Protein AF-A0A2G9TCZ9-F1 (afdb_monomer)

Sequence (114 aa):
PVVGLQIRRTDKVGTEAAFHSVDEYMLWTERWFKIQDRKQGRNVTRRVFVATDDPSVFPEIKRKFPSYEVYGDEKTAHTAQLESRYSDSSLYGVVRDIRLLSHCDYLVCTFSSQ

Mean predicted aligned error: 6.12 Å

InterPro domains:
  IPR027350 Glycosyltransferase family 23 (GT23) domain [PS51659] (1-114)
  IPR045573 Alpha-(1,6)-fucosyltransferase, N- and catalytic domain [PF19745] (1-114)

pLDDT: mean 85.06, std 14.88, range [50.62, 98.12]

Secondary structure (DSSP, 8-state):
--EEEEE--TTTBTTTB----HHHHHHHHHHHHHHHHHHHTSPPP-EEEEEES-TTHHHHHHHH-TTSEEE--HHHHHHTSTTTTTSHHHHHHHHHHHHHHHTSSEEE--TT--

Radius of gyration: 14.35 Å; Cα contacts (8 Å, |Δi|>4): 158; chains: 1; bounding box: 34×28×39 Å

Foldseek 3Di:
DEEEEEAEDAPDPPPQDPHDDPVNLVVVLVVVQVVVCVVVVHRDQAEYEYDYLALVSVVVCCVVPVSYHYHYDSVLSPCCHPPNCPDPSVVVRVVVSVVVNVVGPHYRYDPSPD

Organism: Teladorsagia circumcincta (NCBI:txid45464)

Solvent-accessible surface area (backbone atoms only — not comparable to full-atom values): 6573 Å² total; per-residue (Å²): 117,35,35,16,35,48,50,84,58,82,85,34,60,84,83,78,44,82,84,76,56,69,67,62,54,47,52,55,50,51,53,51,49,56,52,49,20,63,74,68,76,44,89,68,76,49,35,37,37,48,42,40,37,45,51,68,54,57,63,49,45,52,69,78,42,69,81,46,48,80,43,64,57,62,67,46,9,59,34,48,31,86,93,44,49,91,36,74,67,29,51,51,39,51,54,50,43,54,54,53,39,72,69,31,78,38,77,46,64,57,90,90,64,130

Nearest PDB structures (foldseek):
  6vlg-assembly2_B-3  TM=9.668E-01  e=6.917E-12  Mus musculus
  6x5t-assembly2_C  TM=9.649E-01  e=7.385E-12  Homo sapiens
  6tkv-assembly1_B  TM=9.555E-01  e=8.120E-09  Homo sapiens
  6vld-assembly2_G  TM=8.103E-01  e=9.764E-08  Homo sapiens
  6vle-assembly1_A  TM=8.390E-01  e=2.286E-07  Homo sapiens

Structure (mmCIF, N/CA/C/O backbone):
data_AF-A0A2G9TCZ9-F1
#
_entry.id   AF-A0A2G9TCZ9-F1
#
loop_
_atom_site.group_PDB
_atom_site.id
_atom_site.type_symbol
_atom_site.label_atom_id
_atom_site.label_alt_id
_atom_site.label_comp_id
_atom_site.label_asym_id
_atom_site.label_entity_id
_atom_site.label_seq_id
_atom_site.pdbx_PDB_ins_code
_atom_site.Cartn_x
_atom_site.Cartn_y
_atom_site.Cartn_z
_atom_site.occupancy
_atom_site.B_iso_or_equiv
_atom_site.auth_seq_id
_atom_site.auth_comp_id
_atom_site.auth_asym_id
_atom_site.auth_atom_id
_atom_site.pdbx_PDB_model_num
ATOM 1 N N . PRO A 1 1 ? -7.713 -7.181 9.178 1.00 93.06 1 PRO A N 1
ATOM 2 C CA . PRO A 1 1 ? -7.791 -6.218 8.068 1.00 93.06 1 PRO A CA 1
ATOM 3 C C . PRO A 1 1 ? -6.400 -5.782 7.605 1.00 93.06 1 PRO A C 1
ATOM 5 O O . PRO A 1 1 ? -5.552 -5.472 8.441 1.00 93.06 1 PRO A O 1
ATOM 8 N N . VAL A 1 2 ? -6.187 -5.803 6.295 1.00 97.00 2 VAL A N 1
ATOM 9 C CA . VAL A 1 2 ? -4.971 -5.395 5.590 1.00 97.00 2 VAL A CA 1
ATOM 10 C C . VAL A 1 2 ? -5.383 -4.521 4.410 1.00 97.00 2 VAL A C 1
ATOM 12 O O . VAL A 1 2 ? -6.312 -4.862 3.679 1.00 97.00 2 VAL A O 1
ATOM 15 N N . VAL A 1 3 ? -4.695 -3.397 4.226 1.00 98.12 3 VAL A N 1
ATOM 16 C CA . VAL A 1 3 ? -4.877 -2.536 3.052 1.00 98.12 3 VAL A CA 1
ATOM 17 C C . VAL A 1 3 ? -3.787 -2.851 2.031 1.00 98.12 3 VAL A C 1
ATOM 19 O O . VAL A 1 3 ? -2.603 -2.824 2.358 1.00 98.12 3 VAL A O 1
ATOM 22 N N . GLY A 1 4 ? -4.181 -3.156 0.800 1.00 97.69 4 GLY A N 1
ATOM 23 C CA . GLY A 1 4 ? -3.271 -3.350 -0.321 1.00 97.69 4 GLY A CA 1
ATOM 24 C C . GLY A 1 4 ? -2.872 -2.009 -0.927 1.00 97.69 4 GLY A C 1
ATOM 25 O O . GLY A 1 4 ? -3.739 -1.202 -1.259 1.00 97.69 4 GLY A O 1
ATOM 26 N N . LEU A 1 5 ? -1.572 -1.777 -1.077 1.00 96.94 5 LEU A N 1
ATOM 27 C CA . LEU A 1 5 ? -0.984 -0.616 -1.733 1.00 96.94 5 LEU A CA 1
ATOM 28 C C . LEU A 1 5 ? -0.294 -1.084 -3.005 1.00 96.94 5 LEU A C 1
ATOM 30 O O . LEU A 1 5 ? 0.642 -1.879 -2.938 1.00 96.94 5 LEU A O 1
ATOM 34 N N . GLN A 1 6 ? -0.735 -0.574 -4.149 1.00 94.69 6 GLN A N 1
ATOM 35 C CA . GLN A 1 6 ? -0.028 -0.772 -5.408 1.00 94.69 6 GLN A CA 1
ATOM 36 C C . GLN A 1 6 ? 0.594 0.554 -5.833 1.00 94.69 6 GLN A C 1
ATOM 38 O O . GLN A 1 6 ? -0.115 1.508 -6.152 1.00 94.69 6 GLN A O 1
ATOM 43 N N . ILE A 1 7 ? 1.925 0.617 -5.767 1.00 91.31 7 ILE A N 1
ATOM 44 C CA . ILE A 1 7 ? 2.718 1.826 -6.003 1.00 91.31 7 ILE A CA 1
ATOM 45 C C . ILE A 1 7 ? 3.665 1.537 -7.162 1.00 91.31 7 ILE A C 1
ATOM 47 O O . ILE A 1 7 ? 4.574 0.730 -7.026 1.00 91.31 7 ILE A O 1
ATOM 51 N N . ARG A 1 8 ? 3.457 2.193 -8.305 1.00 82.69 8 ARG A N 1
ATOM 52 C CA . ARG A 1 8 ? 4.297 2.027 -9.499 1.00 82.69 8 ARG A CA 1
ATOM 53 C C . ARG A 1 8 ? 5.089 3.304 -9.774 1.00 82.69 8 ARG A C 1
ATOM 55 O O . ARG A 1 8 ? 4.482 4.365 -9.909 1.00 82.69 8 ARG A O 1
ATOM 62 N N . ARG A 1 9 ? 6.421 3.218 -9.837 1.00 78.25 9 ARG A N 1
ATOM 63 C CA . ARG A 1 9 ? 7.338 4.370 -9.956 1.00 78.25 9 ARG A CA 1
ATOM 64 C C . ARG A 1 9 ? 8.310 4.300 -11.139 1.00 78.25 9 ARG A C 1
ATOM 66 O O . ARG A 1 9 ? 8.666 5.359 -11.647 1.00 78.25 9 ARG A O 1
ATOM 73 N N . THR A 1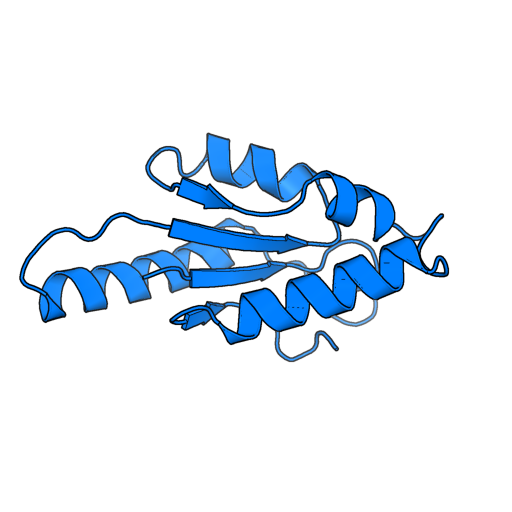 10 ? 8.762 3.123 -11.580 1.00 62.09 10 THR A N 1
ATOM 74 C CA . THR A 1 10 ? 10.006 3.012 -12.379 1.00 62.09 10 THR A CA 1
ATOM 75 C C . THR A 1 10 ? 9.861 3.185 -13.893 1.00 62.09 10 THR A C 1
ATOM 77 O O . THR A 1 10 ? 10.865 3.427 -14.555 1.00 62.09 10 THR A O 1
ATOM 80 N N . ASP A 1 11 ? 8.654 3.121 -14.464 1.00 50.62 11 ASP A N 1
ATOM 81 C CA . ASP A 1 11 ? 8.461 3.231 -15.923 1.00 50.62 11 ASP A CA 1
ATOM 82 C C . ASP A 1 11 ? 7.355 4.191 -16.385 1.00 50.62 11 ASP A C 1
ATOM 84 O O . ASP A 1 11 ? 7.220 4.423 -17.584 1.00 50.62 11 ASP A O 1
ATOM 88 N N . LYS A 1 12 ? 6.577 4.770 -15.461 1.00 54.69 12 LYS A N 1
ATOM 89 C CA . LYS A 1 12 ? 5.418 5.615 -15.809 1.00 54.69 12 LYS A CA 1
ATOM 90 C C . LYS A 1 12 ? 5.538 7.088 -15.437 1.00 54.69 12 LYS A C 1
ATOM 92 O O . LYS A 1 12 ? 4.741 7.889 -15.926 1.00 54.69 12 LYS A O 1
ATOM 97 N N . VAL A 1 13 ? 6.510 7.461 -14.607 1.00 54.41 13 VAL A N 1
ATOM 98 C CA . VAL A 1 13 ? 6.696 8.851 -14.172 1.00 54.41 13 VAL A CA 1
ATOM 99 C C . VAL A 1 13 ? 7.323 9.653 -15.315 1.00 54.41 13 VAL A C 1
ATOM 101 O O . VAL A 1 13 ? 8.518 9.547 -15.571 1.00 54.41 13 VAL A O 1
ATOM 104 N N . GLY A 1 14 ? 6.502 10.444 -16.013 1.00 50.66 14 GLY A N 1
ATOM 105 C CA . GLY A 1 14 ? 6.934 11.334 -17.102 1.00 50.66 14 GLY A CA 1
ATOM 106 C C . GLY A 1 14 ? 6.428 10.976 -18.506 1.00 50.66 14 GLY A C 1
ATOM 107 O O . GLY A 1 14 ? 6.575 11.792 -19.410 1.00 50.66 14 GLY A O 1
ATOM 108 N N . THR A 1 15 ? 5.793 9.814 -18.694 1.00 52.69 15 THR A N 1
ATOM 109 C CA . THR A 1 15 ? 5.213 9.386 -19.986 1.00 52.69 15 THR A CA 1
ATOM 110 C C . THR A 1 15 ? 3.732 8.998 -19.885 1.00 52.69 15 THR A C 1
ATOM 112 O O . THR A 1 15 ? 2.956 9.407 -20.742 1.00 52.69 15 THR A O 1
ATOM 115 N N . GLU A 1 16 ? 3.311 8.277 -18.833 1.00 50.62 16 GLU A N 1
ATOM 116 C CA . GLU A 1 16 ? 1.944 7.721 -18.712 1.00 50.62 16 GLU A CA 1
ATOM 117 C C . GLU A 1 16 ? 1.191 8.096 -17.418 1.00 50.62 16 GLU A C 1
ATOM 119 O O . GLU A 1 16 ? -0.040 8.054 -17.400 1.00 50.62 16 GLU A O 1
ATOM 124 N N . ALA A 1 17 ? 1.883 8.447 -16.326 1.00 58.75 17 ALA A N 1
ATOM 125 C CA . ALA A 1 17 ? 1.252 8.802 -15.052 1.00 58.75 17 ALA A CA 1
ATOM 126 C C . ALA A 1 17 ? 2.048 9.854 -14.259 1.00 58.75 17 ALA A C 1
ATOM 128 O O . ALA A 1 17 ? 3.258 10.024 -14.430 1.00 58.75 17 ALA A O 1
ATOM 129 N N . ALA A 1 18 ? 1.353 10.561 -13.364 1.00 69.06 18 ALA A N 1
ATOM 130 C CA . ALA A 1 18 ? 1.981 11.471 -12.415 1.00 69.06 18 ALA A CA 1
ATOM 131 C C . ALA A 1 18 ? 2.711 10.687 -11.313 1.00 69.06 18 ALA A C 1
ATOM 133 O O . ALA A 1 18 ? 2.297 9.596 -10.918 1.00 69.06 18 ALA A O 1
ATOM 134 N N . PHE A 1 19 ? 3.801 11.255 -10.794 1.00 77.94 19 PHE A N 1
ATOM 135 C CA . PHE A 1 19 ? 4.423 10.738 -9.581 1.00 77.94 19 PHE A CA 1
ATOM 136 C C . PHE A 1 19 ? 3.493 10.974 -8.389 1.00 77.94 19 PHE A C 1
ATOM 138 O O . PHE A 1 19 ? 3.136 12.115 -8.098 1.00 77.94 19 PHE A O 1
ATOM 145 N N . HIS A 1 20 ? 3.164 9.900 -7.677 1.00 84.38 20 HIS A N 1
ATOM 146 C CA . HIS A 1 20 ? 2.403 9.947 -6.433 1.00 84.38 20 HIS A CA 1
ATOM 147 C C . HIS A 1 20 ? 3.316 9.550 -5.269 1.00 84.38 20 HIS A C 1
ATOM 149 O O . HIS A 1 20 ? 3.937 8.481 -5.281 1.00 84.38 20 HIS A O 1
ATOM 155 N N . SER A 1 21 ? 3.429 10.422 -4.265 1.00 90.50 21 SER A N 1
ATOM 156 C CA . SER A 1 21 ? 4.250 10.152 -3.082 1.00 90.50 21 SER A CA 1
ATOM 157 C C . SER A 1 21 ? 3.597 9.087 -2.200 1.00 90.50 21 SER A C 1
ATOM 159 O O . SER A 1 21 ? 2.379 8.924 -2.204 1.00 90.50 21 SER A O 1
ATOM 161 N N . VAL A 1 22 ? 4.390 8.385 -1.382 1.00 93.25 22 VAL A N 1
ATOM 162 C CA . VAL A 1 22 ? 3.858 7.408 -0.409 1.00 93.25 22 VAL A CA 1
ATOM 163 C C . VAL A 1 22 ? 2.824 8.046 0.522 1.00 93.25 22 VAL A C 1
ATOM 165 O O . VAL A 1 22 ? 1.846 7.400 0.890 1.00 93.25 22 VAL A O 1
ATOM 168 N N . ASP A 1 23 ? 3.006 9.321 0.870 1.00 94.69 23 ASP A N 1
ATOM 169 C CA . ASP A 1 23 ? 2.110 10.051 1.769 1.00 94.69 23 ASP A CA 1
ATOM 170 C C . ASP A 1 23 ? 0.671 10.113 1.232 1.00 94.69 23 ASP A C 1
ATOM 172 O O . ASP A 1 23 ? -0.281 10.026 2.007 1.00 94.69 23 ASP A O 1
ATOM 176 N N . GLU A 1 24 ? 0.497 10.193 -0.090 1.00 94.75 24 GLU A N 1
ATOM 177 C CA . GLU A 1 24 ? -0.823 10.195 -0.722 1.00 94.75 24 GLU A CA 1
ATOM 178 C C . GLU A 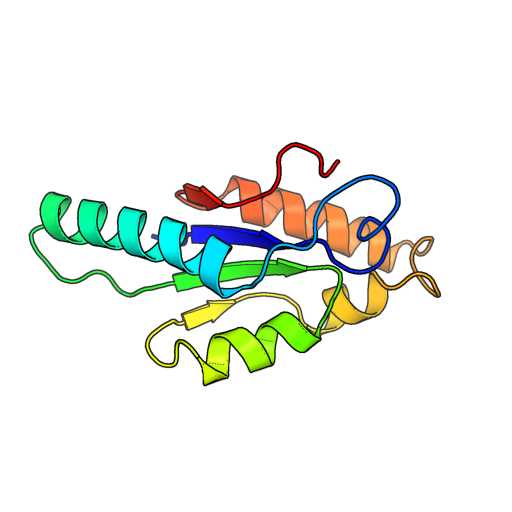1 24 ? -1.533 8.842 -0.573 1.00 94.75 24 GLU A C 1
ATOM 180 O O . GLU A 1 24 ? -2.695 8.791 -0.164 1.00 94.75 24 GLU A O 1
ATOM 185 N N . TYR A 1 25 ? -0.829 7.732 -0.811 1.00 96.44 25 TYR A N 1
ATOM 186 C CA . TYR A 1 25 ? -1.374 6.385 -0.596 1.00 96.44 25 TYR A CA 1
ATOM 187 C C . TYR A 1 25 ? -1.721 6.158 0.883 1.00 96.44 25 TYR A C 1
ATOM 189 O O . TYR A 1 25 ? -2.781 5.619 1.226 1.00 96.44 25 TYR A O 1
ATOM 197 N N . MET A 1 26 ? -0.848 6.614 1.782 1.00 97.12 26 MET A N 1
ATOM 198 C CA . MET A 1 26 ? -1.027 6.452 3.224 1.00 97.12 26 MET A CA 1
ATOM 199 C C . MET A 1 26 ? -2.155 7.327 3.782 1.00 97.12 26 MET A C 1
ATOM 201 O O . MET A 1 26 ? -2.834 6.909 4.721 1.00 97.12 26 MET A O 1
ATOM 205 N N . LEU A 1 27 ? -2.444 8.483 3.176 1.00 96.94 27 LEU A N 1
ATOM 206 C CA . LEU A 1 27 ? -3.606 9.307 3.526 1.00 96.94 27 LEU A CA 1
ATOM 207 C C . LEU A 1 27 ? -4.920 8.529 3.362 1.00 96.94 27 LEU A C 1
ATOM 209 O O . LEU A 1 27 ? -5.766 8.534 4.262 1.00 96.94 27 LEU A O 1
ATOM 213 N N . TRP A 1 28 ? -5.102 7.861 2.222 1.00 97.56 28 TRP A N 1
ATOM 214 C CA . TRP A 1 28 ? -6.304 7.065 1.950 1.00 97.56 28 TRP A CA 1
ATOM 215 C C . TRP A 1 28 ? -6.378 5.818 2.826 1.00 97.56 28 TRP A C 1
ATOM 217 O O . TRP A 1 28 ? -7.448 5.477 3.336 1.00 97.56 28 TRP A O 1
ATOM 227 N N . THR A 1 29 ? -5.227 5.202 3.076 1.00 97.56 29 THR A N 1
ATOM 228 C CA . THR A 1 29 ? -5.081 4.060 3.981 1.00 97.56 29 THR A CA 1
ATOM 229 C C . THR A 1 29 ? -5.510 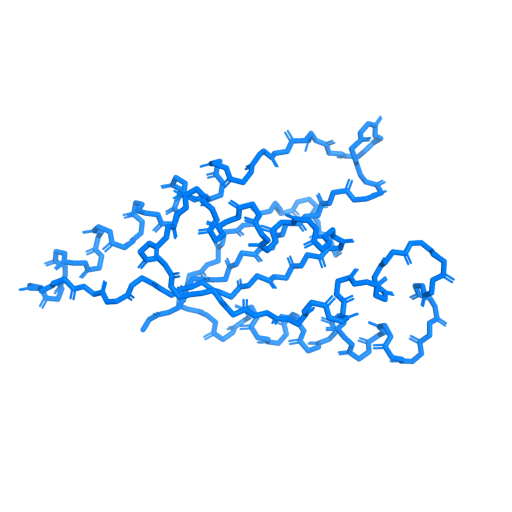4.411 5.406 1.00 97.56 29 THR A C 1
ATOM 231 O O . THR A 1 29 ? -6.352 3.730 5.992 1.00 97.56 29 THR A O 1
ATOM 234 N N . GLU A 1 30 ? -5.014 5.522 5.956 1.00 97.31 30 GLU A N 1
ATOM 235 C CA . GLU A 1 30 ? -5.359 5.966 7.310 1.00 97.31 30 GLU A CA 1
ATO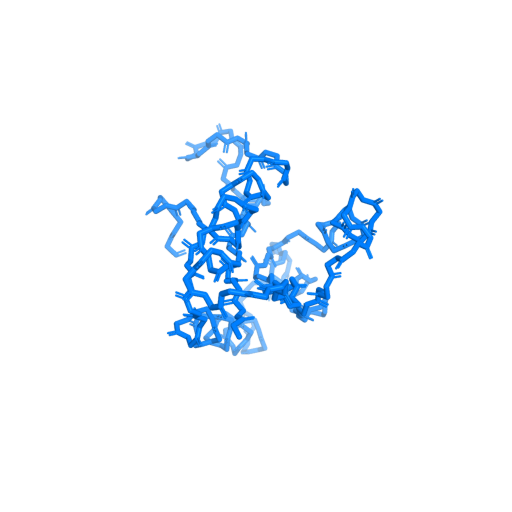M 236 C C . GLU A 1 30 ? -6.837 6.365 7.417 1.00 97.31 30 GLU A C 1
ATOM 238 O O . GLU A 1 30 ? -7.488 6.080 8.423 1.00 97.31 30 GLU A O 1
ATOM 243 N N . ARG A 1 31 ? -7.408 6.986 6.375 1.00 97.56 31 ARG A N 1
ATOM 244 C CA . ARG A 1 31 ? -8.852 7.274 6.325 1.00 97.56 31 ARG A CA 1
ATOM 245 C C . ARG A 1 31 ? -9.679 5.994 6.411 1.00 97.56 31 ARG A C 1
ATOM 247 O O . ARG A 1 31 ? -10.649 5.959 7.168 1.00 97.56 31 ARG A O 1
ATOM 254 N N . TRP A 1 32 ? -9.286 4.948 5.685 1.00 97.69 32 TRP A N 1
ATOM 255 C CA . TRP A 1 32 ? -9.962 3.658 5.757 1.00 97.69 32 TRP A CA 1
ATOM 256 C C . TRP A 1 32 ? -9.844 3.030 7.151 1.00 97.69 32 TRP A C 1
ATOM 258 O O . TRP A 1 32 ? -10.867 2.653 7.726 1.00 97.69 32 TRP A O 1
ATOM 268 N N . PHE A 1 33 ? -8.647 3.002 7.752 1.00 97.69 33 PHE A N 1
ATOM 269 C CA . PHE A 1 33 ? -8.463 2.475 9.111 1.00 97.69 33 PHE A CA 1
ATOM 270 C C . PHE A 1 33 ? -9.284 3.237 10.154 1.00 97.69 33 PHE A C 1
ATOM 272 O O . PHE A 1 33 ? -9.932 2.601 10.977 1.00 97.69 33 PHE A O 1
ATOM 279 N N . LYS A 1 34 ? -9.381 4.570 10.074 1.00 97.00 34 LYS A N 1
ATOM 280 C CA . LYS A 1 34 ? -10.248 5.363 10.968 1.00 97.00 34 LYS A CA 1
ATOM 281 C C . LYS A 1 34 ? -11.727 4.986 10.859 1.00 97.00 34 LYS A C 1
ATOM 283 O O . LYS A 1 34 ? -12.448 5.019 11.856 1.00 97.00 34 LYS A O 1
ATOM 288 N N . ILE A 1 35 ? -12.199 4.635 9.661 1.00 96.69 35 ILE A N 1
ATOM 289 C CA . ILE A 1 35 ? -13.564 4.126 9.468 1.00 96.69 35 ILE A CA 1
ATOM 290 C C . ILE A 1 35 ? -13.702 2.742 10.114 1.00 96.69 35 ILE A C 1
ATOM 292 O O . ILE A 1 35 ? -14.708 2.483 10.774 1.00 96.69 35 ILE A O 1
ATOM 296 N N . GLN A 1 36 ? -12.700 1.870 9.971 1.00 96.69 36 GLN A N 1
ATOM 297 C CA . GLN A 1 36 ? -12.704 0.547 10.604 1.00 96.69 36 GLN A CA 1
ATOM 298 C C . GLN A 1 36 ? -12.655 0.624 12.132 1.00 96.69 36 GLN A C 1
ATOM 300 O O . GLN A 1 36 ? -13.409 -0.094 12.785 1.00 96.69 36 GLN A O 1
ATOM 305 N N . ASP A 1 37 ? -11.851 1.531 12.689 1.00 96.19 37 ASP A N 1
ATOM 306 C CA . ASP A 1 37 ? -11.752 1.773 14.130 1.00 96.19 37 ASP A CA 1
ATOM 307 C C . ASP A 1 37 ? -13.140 2.113 14.706 1.00 96.19 37 ASP A C 1
ATOM 309 O O . ASP A 1 37 ? -13.594 1.519 15.686 1.00 96.19 37 ASP A O 1
ATOM 313 N N . ARG A 1 38 ? -13.878 3.007 14.028 1.00 96.31 38 ARG A N 1
ATOM 314 C CA . ARG A 1 38 ? -15.251 3.385 14.407 1.00 96.31 38 ARG A CA 1
ATOM 315 C C . ARG A 1 38 ? -16.250 2.240 14.253 1.00 96.31 38 ARG A C 1
ATOM 317 O O . ARG A 1 38 ? -17.092 2.063 15.124 1.00 96.31 38 ARG A O 1
ATOM 324 N N . LYS A 1 39 ? -16.167 1.465 13.166 1.00 94.94 39 LYS A N 1
ATOM 325 C CA . LYS A 1 39 ? -17.068 0.325 12.917 1.00 94.94 39 LYS A CA 1
ATOM 326 C C . LYS A 1 39 ? -16.889 -0.800 13.936 1.00 94.94 39 LYS A C 1
ATOM 328 O O . LYS A 1 39 ? -17.863 -1.456 14.281 1.00 94.94 39 LYS A O 1
ATOM 333 N N . GLN A 1 40 ? -15.660 -1.034 14.392 1.00 93.81 40 GLN A N 1
ATOM 334 C CA . GLN A 1 40 ? -15.336 -2.122 15.318 1.00 93.81 40 GLN A CA 1
ATOM 335 C C . GLN A 1 40 ? -15.341 -1.688 16.790 1.00 93.81 40 GLN A C 1
ATOM 337 O O . GLN A 1 40 ? -15.211 -2.541 17.664 1.00 93.81 40 GLN A O 1
ATOM 342 N N . GLY A 1 41 ? -15.453 -0.385 17.075 1.00 94.38 41 GLY A N 1
ATOM 343 C CA . GLY A 1 41 ? -15.422 0.154 18.437 1.00 94.38 41 GLY A CA 1
ATOM 344 C C . GLY A 1 41 ? -14.077 -0.032 19.150 1.00 94.38 41 GLY A C 1
ATOM 345 O O . GLY A 1 41 ? -14.021 0.005 20.375 1.00 94.38 41 GLY A O 1
ATOM 346 N N . ARG A 1 42 ? -12.993 -0.271 18.402 1.00 93.25 42 ARG A N 1
ATOM 347 C CA . ARG A 1 42 ? -11.643 -0.514 18.929 1.00 93.25 42 ARG A CA 1
ATOM 348 C C . ARG A 1 42 ? -10.589 -0.079 17.922 1.00 93.25 42 ARG A C 1
ATOM 350 O O . ARG A 1 42 ? -10.848 -0.099 16.723 1.00 93.25 42 ARG A O 1
ATOM 357 N N . ASN A 1 43 ? -9.381 0.201 18.403 1.00 92.31 43 ASN A N 1
ATOM 358 C CA . ASN A 1 43 ? -8.248 0.464 17.522 1.00 92.31 43 ASN A CA 1
ATOM 359 C C . ASN A 1 43 ? -7.801 -0.827 16.834 1.00 92.31 43 ASN A C 1
ATOM 361 O O . ASN A 1 43 ? -7.428 -1.814 17.473 1.00 92.31 43 ASN A O 1
ATOM 365 N N . VAL A 1 44 ? -7.852 -0.808 15.512 1.00 94.56 44 VAL A N 1
ATOM 366 C CA . VAL A 1 44 ? -7.446 -1.899 14.647 1.00 94.56 44 VAL A CA 1
ATOM 367 C C . VAL A 1 44 ? -5.955 -1.765 14.342 1.00 94.56 44 VAL A C 1
ATOM 369 O O . VAL A 1 44 ? -5.449 -0.676 14.060 1.00 94.56 44 VAL A O 1
ATOM 372 N N . THR A 1 45 ? -5.236 -2.888 14.383 1.00 95.69 45 THR A N 1
ATOM 373 C CA . THR A 1 45 ? -3.835 -2.942 13.953 1.00 95.69 45 THR A CA 1
ATOM 374 C C . THR A 1 45 ? -3.729 -2.533 12.487 1.00 95.69 45 THR A C 1
ATOM 376 O O . THR A 1 45 ? -4.394 -3.108 11.621 1.00 95.69 45 THR A O 1
ATOM 379 N N . ARG A 1 46 ? -2.892 -1.530 12.221 1.00 96.88 46 ARG A N 1
ATOM 380 C CA . ARG A 1 46 ? -2.665 -0.959 10.894 1.00 96.88 46 ARG A CA 1
ATOM 381 C C . ARG A 1 46 ? -1.691 -1.842 10.123 1.00 96.88 46 ARG A C 1
ATOM 383 O O . ARG A 1 46 ? -0.515 -1.909 10.463 1.00 96.88 46 ARG A O 1
ATOM 390 N N . ARG A 1 47 ? -2.200 -2.543 9.111 1.00 97.69 47 ARG A N 1
ATOM 391 C CA . ARG A 1 47 ? -1.440 -3.483 8.277 1.00 97.69 47 ARG A CA 1
ATOM 392 C C . ARG A 1 47 ? -1.543 -3.095 6.817 1.00 97.69 47 ARG A C 1
ATOM 394 O O . ARG A 1 47 ? -2.655 -2.910 6.320 1.00 97.69 47 ARG A O 1
ATOM 401 N N . VAL A 1 48 ? -0.411 -3.026 6.131 1.00 97.75 48 VAL A N 1
ATOM 402 C CA . VAL A 1 48 ? -0.365 -2.760 4.692 1.00 97.75 48 VAL A CA 1
ATOM 403 C C . VAL A 1 48 ? 0.389 -3.860 3.968 1.00 97.75 48 VAL A C 1
ATOM 405 O O . VAL A 1 48 ? 1.424 -4.318 4.443 1.00 97.75 48 VAL A O 1
ATOM 408 N N . PHE A 1 49 ? -0.132 -4.282 2.822 1.00 97.06 49 PHE A N 1
ATOM 409 C CA . PHE A 1 49 ? 0.603 -5.088 1.855 1.00 97.06 49 PHE A CA 1
ATOM 410 C C . PHE A 1 49 ? 1.029 -4.181 0.706 1.00 97.06 49 PHE A C 1
ATOM 412 O O . PHE A 1 49 ? 0.182 -3.512 0.124 1.00 97.06 49 PHE A O 1
ATOM 419 N N . VAL A 1 50 ? 2.318 -4.136 0.390 1.00 95.56 50 VAL A N 1
ATOM 420 C CA . VAL A 1 50 ? 2.879 -3.244 -0.625 1.00 95.56 50 VAL A CA 1
ATOM 421 C C . VAL A 1 50 ? 3.352 -4.065 -1.816 1.00 95.56 50 VAL A C 1
ATOM 423 O O . VAL A 1 50 ? 4.267 -4.877 -1.692 1.00 95.56 50 VAL A O 1
ATOM 426 N N . ALA A 1 51 ? 2.745 -3.804 -2.969 1.00 93.25 51 ALA A N 1
ATOM 427 C CA . ALA A 1 51 ? 3.215 -4.234 -4.276 1.00 93.25 51 ALA A CA 1
ATOM 428 C C . ALA A 1 51 ? 3.830 -3.021 -4.984 1.00 93.25 51 ALA A C 1
ATOM 430 O O . ALA A 1 51 ? 3.152 -2.016 -5.219 1.00 93.25 51 ALA A O 1
ATOM 431 N N . THR A 1 52 ? 5.125 -3.093 -5.280 1.00 89.88 52 THR A N 1
ATOM 432 C CA . THR A 1 52 ? 5.888 -1.978 -5.849 1.00 89.88 52 THR A CA 1
ATOM 433 C C . THR A 1 52 ? 6.990 -2.482 -6.764 1.00 89.88 52 THR A C 1
ATOM 435 O O . THR A 1 52 ? 7.560 -3.544 -6.528 1.00 89.88 52 THR A O 1
ATOM 438 N N . ASP A 1 53 ? 7.297 -1.704 -7.795 1.00 84.75 53 ASP A N 1
ATOM 439 C CA . ASP A 1 53 ? 8.463 -1.877 -8.667 1.00 84.75 53 ASP A CA 1
ATOM 440 C C . ASP A 1 53 ? 9.691 -1.080 -8.178 1.00 84.75 53 ASP A C 1
ATOM 442 O O . ASP A 1 53 ? 10.777 -1.177 -8.748 1.00 84.75 53 ASP A O 1
ATOM 446 N N . ASP A 1 54 ? 9.524 -0.294 -7.111 1.00 85.50 54 ASP A N 1
ATOM 447 C CA . ASP A 1 54 ? 10.576 0.466 -6.444 1.00 85.50 54 ASP A CA 1
ATOM 448 C C . ASP A 1 54 ? 10.773 -0.043 -5.000 1.00 85.50 54 ASP A C 1
ATOM 450 O O . ASP A 1 54 ? 9.911 0.192 -4.140 1.00 85.50 54 ASP A O 1
ATOM 454 N N . PRO A 1 55 ? 11.903 -0.712 -4.697 1.00 85.12 55 PRO A N 1
ATOM 455 C CA . PRO A 1 55 ? 12.182 -1.249 -3.367 1.00 85.12 55 PRO A CA 1
ATOM 456 C C . PRO A 1 55 ? 12.388 -0.154 -2.308 1.00 85.12 55 PRO A C 1
ATOM 458 O O . PRO A 1 55 ? 12.227 -0.424 -1.118 1.00 85.12 55 PRO A O 1
ATOM 461 N N . SER A 1 56 ? 12.683 1.095 -2.696 1.00 88.31 56 SER A N 1
ATOM 462 C CA . SER A 1 56 ? 12.882 2.205 -1.750 1.00 88.31 56 SER A CA 1
ATOM 463 C C . SER A 1 56 ? 11.603 2.608 -1.000 1.00 88.31 56 SER A C 1
ATOM 465 O O . SER A 1 56 ? 11.668 3.233 0.062 1.00 88.31 56 SER A O 1
ATOM 467 N N . VAL A 1 57 ? 10.435 2.185 -1.494 1.00 91.19 57 VAL A N 1
ATOM 468 C CA . VAL A 1 57 ? 9.130 2.417 -0.862 1.00 91.19 57 VAL A CA 1
ATOM 469 C C . VAL A 1 57 ? 9.035 1.750 0.515 1.00 91.19 57 VAL A C 1
ATOM 471 O O . VAL A 1 57 ? 8.482 2.337 1.446 1.00 91.19 57 VAL A O 1
ATOM 474 N N . PHE A 1 58 ? 9.602 0.553 0.690 1.00 91.69 58 PHE A N 1
ATOM 475 C CA . PHE A 1 58 ? 9.552 -0.173 1.964 1.00 91.69 58 PHE A CA 1
ATOM 476 C C . PHE A 1 58 ? 10.227 0.585 3.119 1.00 91.69 58 PHE A C 1
ATOM 478 O O . PHE A 1 58 ? 9.560 0.830 4.132 1.00 91.69 58 PHE A O 1
ATOM 485 N N . PRO A 1 59 ? 11.511 0.993 3.017 1.00 93.06 59 PRO A N 1
ATOM 486 C CA . PRO A 1 59 ? 12.140 1.795 4.060 1.00 93.06 59 PRO A CA 1
ATOM 487 C C . PRO A 1 59 ? 11.496 3.182 4.196 1.00 93.06 59 PRO A C 1
ATOM 489 O O . PRO A 1 59 ? 11.453 3.712 5.307 1.00 93.06 59 PRO A O 1
ATOM 492 N N . GLU A 1 60 ? 10.944 3.763 3.122 1.00 93.94 60 GLU A N 1
ATOM 493 C CA . GLU A 1 60 ? 10.208 5.030 3.205 1.00 93.94 60 GLU A CA 1
ATOM 494 C C . GLU A 1 60 ? 8.971 4.913 4.111 1.00 93.94 60 GLU A C 1
ATOM 496 O O . GLU A 1 60 ? 8.816 5.723 5.032 1.00 93.94 60 GLU A O 1
ATOM 501 N N . ILE A 1 61 ? 8.132 3.889 3.901 1.00 94.94 61 ILE A N 1
ATOM 502 C CA . ILE A 1 61 ? 6.937 3.640 4.722 1.00 94.94 61 ILE A CA 1
ATOM 503 C C . ILE A 1 61 ? 7.341 3.329 6.161 1.00 94.94 61 ILE A C 1
ATOM 505 O O . ILE A 1 61 ? 6.828 3.964 7.079 1.00 94.94 61 ILE A O 1
ATOM 509 N N . LYS A 1 62 ? 8.294 2.408 6.371 1.00 94.19 62 LYS A N 1
ATOM 510 C CA . LYS A 1 62 ? 8.757 2.016 7.716 1.00 94.19 62 LYS A CA 1
ATOM 511 C C . LYS A 1 62 ? 9.275 3.220 8.519 1.00 94.19 62 LYS A C 1
ATOM 513 O O . LYS A 1 62 ? 9.045 3.297 9.722 1.00 94.19 62 LYS A O 1
ATOM 518 N N . ARG A 1 63 ? 9.939 4.180 7.861 1.00 96.31 63 ARG A N 1
ATOM 519 C CA . ARG A 1 63 ? 10.454 5.406 8.495 1.00 96.31 63 ARG A CA 1
ATOM 520 C C . ARG A 1 63 ? 9.358 6.429 8.801 1.00 96.31 63 ARG A C 1
ATOM 522 O O . ARG A 1 63 ? 9.366 7.008 9.883 1.00 96.31 63 ARG A O 1
ATOM 529 N N . LYS A 1 64 ? 8.458 6.701 7.850 1.00 96.81 64 LYS A N 1
ATOM 530 C CA . LYS A 1 64 ? 7.416 7.737 7.994 1.00 96.81 64 LYS A CA 1
ATOM 531 C C . LYS A 1 64 ? 6.220 7.272 8.833 1.00 96.81 64 LYS A C 1
ATOM 533 O O . LYS A 1 64 ? 5.608 8.084 9.520 1.00 96.81 64 LYS A O 1
ATOM 538 N N . PHE A 1 65 ? 5.905 5.978 8.797 1.00 96.56 65 PHE A N 1
ATOM 539 C CA . PHE A 1 65 ? 4.721 5.377 9.413 1.00 96.56 65 PHE A CA 1
ATOM 540 C C . PHE A 1 65 ? 5.106 4.183 10.306 1.00 96.56 65 PHE A C 1
ATOM 542 O O . PHE A 1 65 ? 4.702 3.052 10.038 1.00 96.56 65 PHE A O 1
ATOM 549 N N . PRO A 1 66 ? 5.865 4.402 11.396 1.00 95.69 66 PRO A N 1
ATOM 550 C CA . PRO A 1 66 ? 6.420 3.319 12.217 1.00 95.69 66 PRO A CA 1
ATOM 551 C C . PRO A 1 66 ? 5.365 2.483 12.963 1.00 95.69 66 PRO A C 1
ATOM 553 O O . PRO A 1 66 ? 5.675 1.406 13.458 1.00 95.69 66 PRO A O 1
ATOM 556 N N . SER A 1 67 ? 4.122 2.964 13.064 1.00 95.00 67 SER A N 1
ATOM 557 C CA . SER A 1 67 ? 3.003 2.238 13.683 1.00 95.00 67 SER A CA 1
ATOM 558 C C . SER A 1 67 ? 2.336 1.211 12.761 1.00 95.00 67 SER A C 1
ATOM 560 O O . SER A 1 67 ? 1.436 0.496 13.205 1.00 95.00 67 SER A O 1
ATOM 562 N N . TYR A 1 68 ? 2.733 1.157 11.488 1.00 96.75 68 TYR A N 1
ATOM 563 C CA . TYR A 1 68 ? 2.182 0.240 10.498 1.00 96.75 68 TYR A CA 1
ATOM 564 C C . TYR A 1 68 ? 3.018 -1.039 10.394 1.00 96.75 68 TYR A C 1
ATOM 566 O O . TYR A 1 68 ? 4.239 -0.995 10.252 1.00 96.75 68 TYR A O 1
ATOM 574 N N . GLU A 1 69 ? 2.347 -2.188 10.378 1.00 96.31 69 GLU A N 1
ATOM 575 C CA . GLU A 1 69 ? 2.949 -3.455 9.961 1.00 96.31 69 GLU A CA 1
ATOM 576 C C . GLU A 1 69 ? 2.983 -3.493 8.425 1.00 96.31 69 GLU A C 1
ATOM 578 O O . GLU A 1 69 ? 1.936 -3.464 7.771 1.00 96.31 69 GLU A O 1
ATOM 583 N N . VAL A 1 70 ? 4.188 -3.525 7.851 1.00 95.69 70 VAL A N 1
ATOM 584 C CA . VAL A 1 70 ? 4.405 -3.494 6.398 1.00 95.69 70 VAL A CA 1
ATOM 585 C C . VAL A 1 70 ? 4.772 -4.886 5.900 1.00 95.69 70 VAL A C 1
ATOM 587 O O . VAL A 1 70 ? 5.821 -5.422 6.258 1.00 95.69 70 VAL A O 1
ATOM 590 N N . TYR A 1 71 ? 3.924 -5.442 5.041 1.00 93.62 71 TYR A N 1
ATOM 591 C CA . TYR A 1 71 ? 4.157 -6.681 4.311 1.00 93.62 71 TYR A CA 1
ATOM 592 C C . TYR A 1 71 ? 4.462 -6.389 2.845 1.00 93.62 71 TYR A C 1
ATOM 594 O O . TYR A 1 71 ? 3.953 -5.435 2.265 1.00 93.62 71 TYR A O 1
ATOM 602 N N . GLY A 1 72 ? 5.256 -7.252 2.233 1.00 85.50 72 GLY A N 1
ATOM 603 C CA . GLY A 1 72 ? 5.569 -7.234 0.812 1.00 85.50 72 GLY A CA 1
ATOM 604 C C . GLY A 1 72 ? 6.875 -7.971 0.572 1.00 85.50 72 GLY A C 1
ATOM 605 O O . GLY A 1 72 ? 7.593 -8.299 1.520 1.00 85.50 72 GLY A O 1
ATOM 606 N N . ASP A 1 73 ? 7.158 -8.274 -0.687 1.00 77.81 73 ASP A N 1
ATOM 607 C CA . ASP A 1 73 ? 8.386 -8.961 -1.058 1.00 77.81 73 ASP A CA 1
ATOM 608 C C . ASP A 1 73 ? 9.383 -7.965 -1.651 1.00 77.81 73 ASP A C 1
ATOM 610 O O . ASP A 1 73 ? 9.316 -7.609 -2.829 1.00 77.81 73 ASP A O 1
ATOM 614 N N . GLU A 1 74 ? 10.331 -7.528 -0.818 1.00 71.81 74 GLU A N 1
ATOM 615 C CA . GLU A 1 74 ? 11.421 -6.639 -1.234 1.00 71.81 74 GLU A CA 1
ATOM 616 C C . GLU A 1 74 ? 12.230 -7.256 -2.396 1.00 71.81 74 GLU A C 1
ATOM 618 O O . GLU A 1 74 ? 12.684 -6.528 -3.279 1.00 71.81 74 GLU A O 1
ATOM 623 N N . LYS A 1 75 ? 12.343 -8.595 -2.483 1.00 67.81 75 LYS A N 1
ATOM 624 C CA . LYS A 1 75 ? 13.037 -9.266 -3.598 1.00 67.81 75 LYS A CA 1
ATOM 625 C C . LYS A 1 75 ? 12.262 -9.136 -4.903 1.00 67.81 75 LYS A C 1
ATOM 627 O O . LYS A 1 75 ? 12.871 -8.933 -5.949 1.00 67.81 75 LYS A O 1
ATOM 632 N N . THR A 1 76 ? 10.934 -9.213 -4.849 1.00 61.31 76 THR A N 1
ATOM 633 C CA . THR A 1 76 ? 10.089 -9.027 -6.036 1.00 61.31 76 THR A CA 1
ATOM 634 C C . THR A 1 76 ? 10.136 -7.596 -6.548 1.00 61.31 76 THR A C 1
ATOM 636 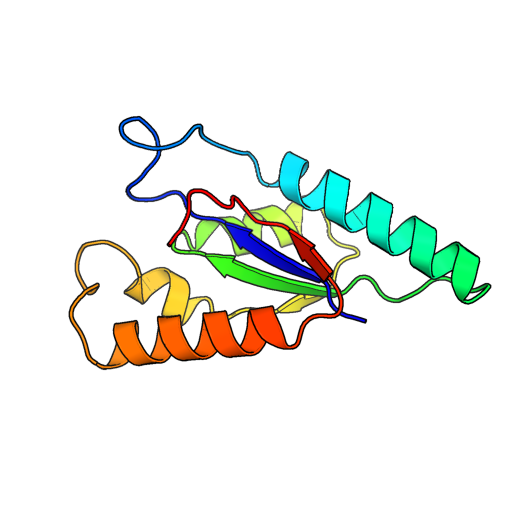O O . THR A 1 76 ? 10.223 -7.407 -7.760 1.00 61.31 76 THR A O 1
ATOM 639 N N . ALA A 1 77 ? 10.199 -6.609 -5.648 1.00 61.97 77 ALA A N 1
ATOM 640 C CA . ALA A 1 77 ? 10.399 -5.213 -6.030 1.00 61.97 77 ALA A CA 1
ATOM 641 C C . ALA A 1 77 ? 11.726 -4.999 -6.779 1.00 61.97 77 ALA A C 1
ATOM 643 O O . ALA A 1 77 ? 11.755 -4.296 -7.785 1.00 61.97 77 ALA A O 1
ATOM 644 N N . HIS A 1 78 ? 12.807 -5.669 -6.363 1.00 61.28 78 HIS A N 1
ATOM 645 C CA . HIS A 1 78 ? 14.075 -5.650 -7.102 1.00 61.28 78 HIS A CA 1
ATOM 646 C C . HIS A 1 78 ? 13.967 -6.301 -8.493 1.00 61.28 78 HIS A C 1
ATOM 648 O O . HIS A 1 78 ? 14.468 -5.747 -9.467 1.00 61.28 78 HIS A O 1
ATOM 654 N N . THR A 1 79 ? 13.280 -7.442 -8.623 1.00 57.56 79 THR A N 1
ATOM 655 C CA . THR A 1 79 ? 13.127 -8.148 -9.917 1.00 57.56 79 THR A CA 1
ATOM 656 C C . THR A 1 79 ? 12.101 -7.523 -10.875 1.00 57.56 79 THR A C 1
ATOM 658 O O . THR A 1 79 ? 11.986 -7.927 -12.033 1.00 57.56 79 THR A O 1
ATOM 661 N N . ALA A 1 80 ? 11.311 -6.559 -10.3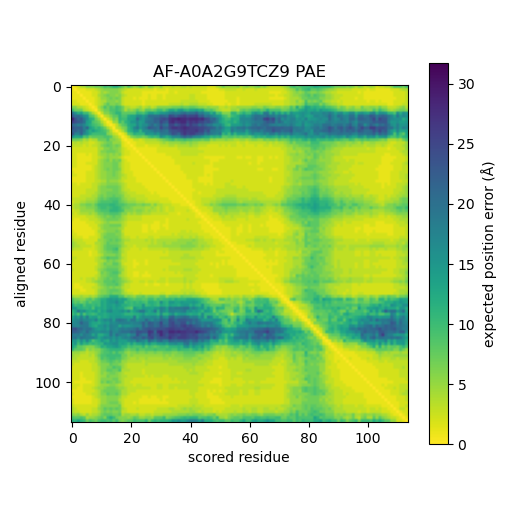98 1.00 56.62 80 ALA A N 1
ATOM 662 C CA . ALA A 1 80 ? 10.351 -5.808 -11.206 1.00 56.62 80 ALA A CA 1
ATOM 663 C C . ALA A 1 80 ? 10.997 -4.619 -11.953 1.00 56.62 80 ALA A C 1
ATOM 665 O O . ALA A 1 80 ? 10.394 -4.063 -12.881 1.00 56.62 80 ALA A O 1
ATOM 666 N N . GLN A 1 81 ? 12.235 -4.258 -11.590 1.00 60.78 81 GLN A N 1
ATOM 667 C CA . GLN A 1 81 ? 13.033 -3.251 -12.290 1.00 60.78 81 GLN A CA 1
ATOM 668 C C . GLN A 1 81 ? 13.374 -3.715 -13.721 1.00 60.78 81 GLN A C 1
ATOM 670 O O . GLN A 1 81 ? 13.485 -4.912 -13.999 1.00 60.78 81 GLN A O 1
ATOM 675 N N . LEU A 1 82 ? 13.516 -2.751 -14.644 1.00 57.56 82 LEU A N 1
ATOM 676 C CA . LEU A 1 82 ? 13.598 -2.946 -16.105 1.00 57.56 82 LEU A CA 1
ATOM 677 C C . LEU A 1 82 ? 14.569 -4.048 -16.578 1.00 57.56 82 LEU A C 1
ATOM 679 O O . LEU A 1 82 ? 14.319 -4.656 -17.615 1.00 57.56 82 LEU A O 1
ATOM 683 N N . GLU A 1 83 ? 15.634 -4.336 -15.830 1.00 53.50 83 GLU A N 1
ATOM 684 C CA . GLU A 1 83 ? 16.700 -5.263 -16.236 1.00 53.50 83 GLU A CA 1
ATOM 685 C C . GLU A 1 83 ? 16.334 -6.758 -16.132 1.00 53.50 83 GLU A C 1
ATOM 687 O O . GLU A 1 83 ? 16.977 -7.581 -16.777 1.00 53.50 83 GLU A O 1
ATOM 692 N N . SER A 1 84 ? 15.292 -7.137 -15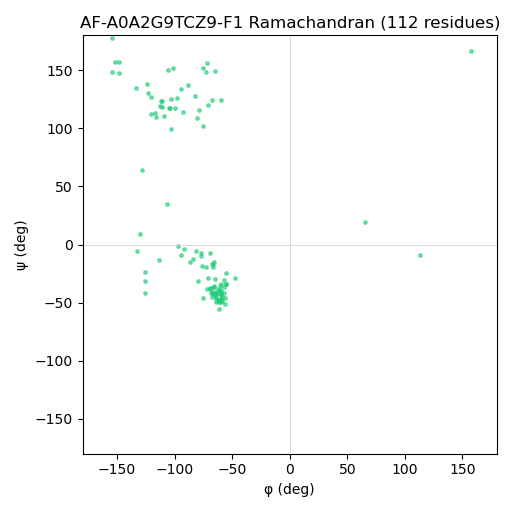.376 1.00 54.72 84 SER A N 1
ATOM 693 C CA . SER A 1 84 ? 14.893 -8.554 -15.186 1.00 54.72 84 SER A CA 1
ATOM 694 C C . SER A 1 84 ? 13.404 -8.839 -15.425 1.00 54.72 84 SER A C 1
ATOM 696 O O . SER A 1 84 ? 12.929 -9.956 -15.208 1.00 54.72 84 SER A O 1
ATOM 698 N N . ARG A 1 85 ? 12.678 -7.844 -15.953 1.00 55.75 85 ARG A N 1
ATOM 699 C CA . ARG A 1 85 ? 11.216 -7.819 -16.133 1.00 55.75 85 ARG A CA 1
ATOM 700 C C . ARG A 1 85 ? 10.636 -8.999 -16.933 1.00 55.75 85 ARG A C 1
ATOM 702 O O . ARG A 1 85 ? 9.474 -9.336 -16.735 1.00 55.75 85 ARG A O 1
ATOM 709 N N . TYR A 1 86 ? 11.428 -9.642 -17.792 1.00 59.53 86 TYR A N 1
ATOM 710 C CA . TYR A 1 86 ? 11.006 -10.750 -18.666 1.00 59.53 86 TYR A CA 1
ATOM 711 C C . TYR A 1 86 ? 11.532 -12.124 -18.216 1.00 59.53 86 TYR A C 1
ATOM 713 O O . TYR A 1 86 ? 11.855 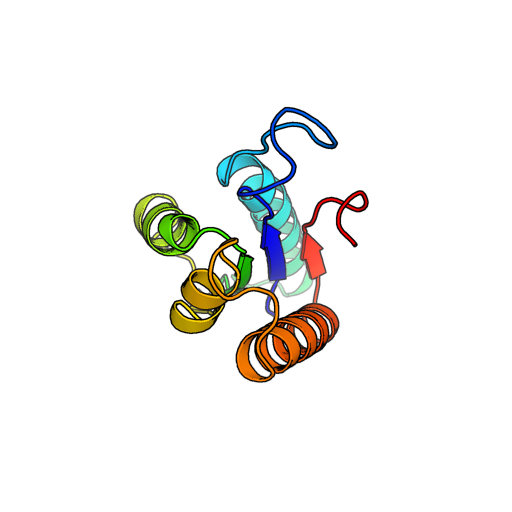-12.971 -19.045 1.00 59.53 86 TYR A O 1
ATOM 721 N N . SER A 1 87 ? 11.643 -12.343 -16.904 1.00 64.56 87 SER A N 1
ATOM 722 C CA . SER A 1 87 ? 11.942 -13.656 -16.320 1.00 64.56 87 SER A CA 1
ATOM 723 C C . SER A 1 87 ? 10.681 -14.327 -15.760 1.00 64.56 87 SER A C 1
ATOM 725 O O . SER A 1 87 ? 9.767 -13.644 -15.288 1.00 64.56 87 SER A O 1
ATOM 727 N N . ASP A 1 88 ? 10.650 -15.665 -15.733 1.00 72.06 88 ASP A N 1
ATOM 728 C CA . ASP A 1 88 ? 9.565 -16.438 -15.099 1.00 72.06 88 ASP A CA 1
ATOM 72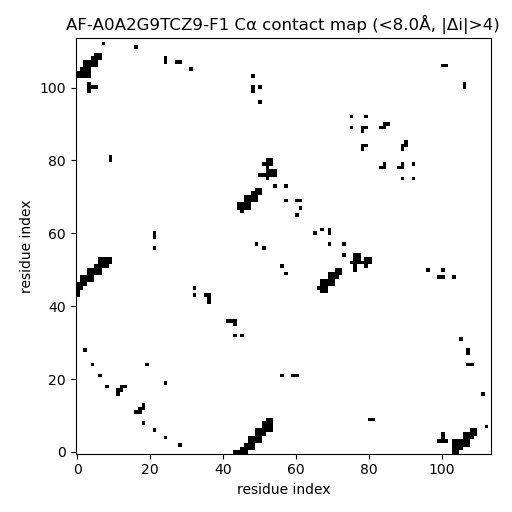9 C C . ASP A 1 88 ? 9.364 -16.040 -13.626 1.00 72.06 88 ASP A C 1
ATOM 731 O O . ASP A 1 88 ? 8.237 -15.984 -13.129 1.00 72.06 88 ASP A O 1
ATOM 735 N N . SER A 1 89 ? 10.453 -15.687 -12.934 1.00 71.44 89 SER A N 1
ATOM 736 C CA . SER A 1 89 ? 10.422 -15.159 -11.567 1.00 71.44 89 SER A CA 1
ATOM 737 C C . SER A 1 89 ? 9.669 -13.835 -11.447 1.00 71.44 89 SER A C 1
ATOM 739 O O . SER A 1 89 ? 8.903 -13.661 -10.498 1.00 71.44 89 SER A O 1
ATOM 741 N N . SER A 1 90 ? 9.841 -12.915 -12.398 1.00 72.12 90 SER A N 1
ATOM 742 C CA . SER A 1 90 ? 9.146 -11.623 -12.393 1.00 72.12 90 SER A CA 1
ATOM 743 C C . SER A 1 90 ? 7.662 -11.790 -12.720 1.00 72.12 90 SER A C 1
ATOM 745 O O . SER A 1 90 ? 6.829 -11.166 -12.063 1.00 72.12 90 SER A O 1
ATOM 747 N N . LEU A 1 91 ? 7.305 -12.692 -13.647 1.00 78.62 91 LEU A N 1
ATOM 748 C CA . LEU A 1 91 ? 5.903 -13.039 -13.911 1.00 78.62 91 LEU A CA 1
ATOM 749 C C . LEU A 1 91 ? 5.236 -13.637 -12.666 1.00 78.62 91 LEU A C 1
ATOM 751 O O . LEU A 1 91 ? 4.149 -13.204 -12.280 1.00 78.62 91 LEU A O 1
ATOM 755 N N . TYR A 1 92 ? 5.896 -14.595 -12.008 1.00 83.19 92 TYR A N 1
ATOM 756 C CA . TYR A 1 92 ? 5.392 -15.180 -10.765 1.00 83.19 92 TYR A CA 1
ATOM 757 C C . TYR A 1 92 ? 5.227 -14.120 -9.668 1.00 83.19 92 TYR A C 1
ATOM 759 O O . TYR A 1 92 ? 4.208 -14.105 -8.977 1.00 83.19 92 TYR A O 1
ATOM 767 N N . GLY A 1 93 ? 6.191 -13.203 -9.546 1.00 83.44 93 GLY A N 1
ATOM 768 C CA . GLY A 1 93 ? 6.130 -12.066 -8.631 1.00 83.44 93 GLY A CA 1
ATOM 769 C C . GLY A 1 93 ? 4.896 -11.195 -8.861 1.00 83.44 93 GLY A C 1
ATOM 770 O O . GLY A 1 93 ? 4.117 -10.986 -7.934 1.00 83.44 93 GLY A O 1
ATOM 771 N N . VAL A 1 94 ? 4.655 -10.775 -10.106 1.00 85.00 94 VAL A N 1
ATOM 772 C CA . VAL A 1 94 ? 3.492 -9.950 -10.473 1.00 85.00 94 VAL A CA 1
ATOM 773 C C . VAL A 1 94 ? 2.173 -10.683 -10.218 1.00 85.00 94 VAL A C 1
ATOM 775 O O . VAL A 1 94 ? 1.271 -10.126 -9.595 1.00 85.00 94 VAL A O 1
ATOM 778 N N . VAL A 1 95 ? 2.050 -11.945 -10.646 1.00 88.62 95 VAL A N 1
ATOM 779 C CA . VAL A 1 95 ? 0.828 -12.744 -10.433 1.00 88.62 95 VAL A CA 1
ATOM 780 C C . VAL A 1 95 ? 0.542 -12.914 -8.942 1.00 88.62 95 VAL A C 1
ATOM 782 O O . VAL A 1 95 ? -0.605 -12.777 -8.506 1.00 88.62 95 VAL A O 1
ATOM 785 N N . ARG A 1 96 ? 1.578 -13.181 -8.142 1.00 88.88 96 ARG A N 1
ATOM 786 C CA . ARG A 1 96 ? 1.454 -13.296 -6.689 1.00 88.88 96 ARG A CA 1
ATOM 787 C C . ARG A 1 96 ? 1.031 -11.970 -6.064 1.00 88.88 96 ARG A C 1
ATOM 789 O O . ARG A 1 96 ? 0.130 -11.971 -5.230 1.00 88.88 96 ARG A O 1
ATOM 796 N N . ASP A 1 97 ? 1.634 -10.859 -6.468 1.00 90.31 97 ASP A N 1
ATOM 797 C CA . ASP A 1 97 ? 1.315 -9.544 -5.919 1.00 90.31 97 ASP A CA 1
ATOM 798 C C . ASP A 1 97 ? -0.128 -9.138 -6.258 1.00 90.31 97 ASP A C 1
ATOM 800 O O . ASP A 1 97 ? -0.869 -8.739 -5.361 1.00 90.31 97 ASP A O 1
ATOM 804 N N . ILE A 1 98 ? -0.593 -9.357 -7.496 1.00 91.88 98 ILE A N 1
ATOM 805 C CA . ILE A 1 98 ? -2.004 -9.162 -7.886 1.00 91.88 98 ILE A CA 1
ATOM 806 C C . ILE A 1 98 ? -2.927 -10.048 -7.043 1.00 91.88 98 ILE A C 1
ATOM 808 O O . ILE A 1 98 ? -3.949 -9.586 -6.525 1.00 91.88 98 ILE A O 1
ATOM 812 N N . ARG A 1 99 ? -2.569 -11.327 -6.866 1.00 93.94 99 ARG A N 1
ATOM 813 C CA . ARG A 1 99 ? -3.354 -12.253 -6.044 1.00 93.94 99 ARG A CA 1
ATOM 814 C C . ARG A 1 99 ? -3.462 -11.742 -4.610 1.00 93.94 99 ARG A C 1
ATOM 816 O O . ARG A 1 99 ? -4.569 -11.710 -4.081 1.00 93.94 99 ARG A O 1
ATOM 823 N N . LEU A 1 100 ? -2.368 -11.305 -3.998 1.00 93.94 100 LEU A N 1
ATOM 824 C CA . LEU A 1 100 ? -2.365 -10.796 -2.626 1.00 93.94 100 LEU A CA 1
ATOM 825 C C . LEU A 1 100 ? -3.127 -9.471 -2.494 1.00 93.94 100 LEU A C 1
ATOM 827 O O . LEU A 1 100 ? -3.934 -9.334 -1.575 1.00 93.94 100 LEU A O 1
ATOM 831 N N . LEU A 1 101 ? -2.971 -8.545 -3.446 1.00 95.31 101 LEU A N 1
ATOM 832 C CA . LEU A 1 101 ? -3.760 -7.309 -3.500 1.00 95.31 101 LEU A CA 1
ATOM 833 C C . LEU A 1 101 ? -5.264 -7.606 -3.558 1.00 95.31 101 LEU A C 1
ATOM 835 O O . LEU A 1 101 ? -6.033 -6.986 -2.830 1.00 95.31 101 LEU A O 1
ATOM 839 N N . SER A 1 102 ? -5.686 -8.600 -4.349 1.00 95.56 102 SER A N 1
ATOM 840 C CA . SER A 1 102 ? -7.102 -8.997 -4.446 1.00 95.56 102 SER A CA 1
ATOM 841 C C . SER A 1 102 ? -7.678 -9.621 -3.165 1.00 95.56 102 SER A C 1
ATOM 843 O O . SER A 1 102 ? -8.895 -9.709 -3.034 1.00 95.56 102 SER A O 1
ATOM 845 N N . HIS A 1 103 ? -6.827 -10.064 -2.229 1.00 95.69 103 HIS A N 1
ATOM 846 C CA . HIS A 1 103 ? -7.241 -10.630 -0.934 1.00 95.69 103 HIS A CA 1
ATOM 847 C C . HIS A 1 103 ? -7.196 -9.599 0.203 1.00 95.69 103 HIS A C 1
ATOM 849 O O . HIS A 1 103 ? -7.535 -9.933 1.338 1.00 95.69 103 HIS A O 1
ATOM 855 N N . CYS A 1 104 ? -6.775 -8.361 -0.075 1.00 96.94 104 CYS A N 1
ATOM 856 C CA . CYS A 1 104 ? -6.797 -7.278 0.903 1.00 96.94 104 CYS A CA 1
ATOM 857 C C . CYS A 1 104 ? -8.227 -6.752 1.113 1.00 96.94 104 CYS A C 1
ATOM 859 O O . CYS A 1 104 ? -9.058 -6.773 0.208 1.00 96.94 104 CYS A O 1
ATOM 861 N N . ASP A 1 105 ? -8.509 -6.219 2.303 1.00 97.06 105 ASP A N 1
ATOM 862 C CA . ASP A 1 105 ? -9.829 -5.683 2.667 1.00 97.06 105 ASP A CA 1
ATOM 863 C C . ASP A 1 105 ? -10.142 -4.342 1.980 1.00 97.06 105 ASP A C 1
ATOM 865 O O . ASP A 1 105 ? -11.292 -3.898 1.931 1.00 97.06 105 ASP A O 1
ATOM 869 N N . TYR A 1 106 ? -9.101 -3.660 1.503 1.00 97.62 106 TYR A N 1
ATOM 870 C CA . TYR A 1 106 ? -9.187 -2.407 0.767 1.00 97.62 106 TYR A CA 1
ATOM 871 C C . TYR A 1 106 ? -7.970 -2.252 -0.135 1.00 97.62 106 TYR A C 1
ATOM 873 O O . TYR A 1 106 ? -6.882 -2.706 0.219 1.00 97.62 106 TYR A O 1
ATOM 881 N N . LEU A 1 107 ? -8.149 -1.589 -1.275 1.00 97.44 107 LEU A N 1
ATOM 882 C CA . LEU A 1 107 ? -7.099 -1.360 -2.259 1.00 97.44 107 LEU A CA 1
ATOM 883 C C . LEU A 1 107 ? -6.905 0.143 -2.464 1.00 97.44 107 LEU A C 1
ATOM 885 O O . LEU A 1 107 ? -7.858 0.862 -2.764 1.00 97.44 107 LEU A O 1
ATOM 889 N N . VAL A 1 108 ? -5.664 0.604 -2.321 1.00 97.19 108 VAL A N 1
ATOM 890 C CA . VAL A 1 108 ? -5.234 1.954 -2.688 1.00 97.19 108 VAL A CA 1
ATOM 891 C C . VAL A 1 108 ? -4.197 1.823 -3.793 1.00 97.19 108 VAL A C 1
ATOM 893 O O . VAL A 1 108 ? -3.110 1.281 -3.589 1.00 97.19 108 VAL A O 1
ATOM 896 N N . CYS A 1 109 ? -4.544 2.294 -4.982 1.00 94.25 109 CYS A N 1
ATOM 897 C CA . CYS A 1 109 ? -3.697 2.189 -6.160 1.00 94.25 109 CYS A CA 1
ATOM 898 C C . CYS A 1 109 ? -4.008 3.294 -7.170 1.00 94.25 109 CYS A C 1
ATOM 900 O O . CYS A 1 109 ? -4.925 4.098 -6.982 1.00 94.25 109 CYS A O 1
ATOM 902 N N . THR A 1 110 ? -3.252 3.303 -8.264 1.00 89.19 110 THR A N 1
ATOM 903 C CA . THR A 1 110 ? -3.569 4.094 -9.455 1.00 89.19 110 THR A CA 1
ATOM 904 C C . THR A 1 110 ? -4.216 3.184 -10.497 1.00 89.19 110 THR A C 1
ATOM 906 O O . THR A 1 110 ? -3.597 2.246 -10.987 1.00 89.19 110 THR A O 1
ATOM 909 N N . PHE A 1 111 ? -5.473 3.449 -10.869 1.00 87.88 111 PHE A N 1
ATOM 910 C CA . PHE A 1 111 ? -6.201 2.619 -11.850 1.00 87.88 111 PHE A CA 1
ATOM 911 C C . PHE A 1 111 ? -5.661 2.737 -13.290 1.00 87.88 111 PHE A C 1
ATOM 913 O O . PHE A 1 111 ? -6.072 1.984 -14.165 1.00 87.88 111 PHE A O 1
ATOM 920 N N . SER A 1 112 ? -4.721 3.651 -13.547 1.00 82.56 112 SER A N 1
ATOM 921 C CA . SER A 1 112 ? -3.947 3.728 -14.797 1.00 82.56 112 SER A CA 1
ATOM 922 C C . SER A 1 112 ? -2.825 2.679 -14.889 1.00 82.56 112 SER A C 1
ATOM 924 O O . SER A 1 112 ? -2.157 2.554 -15.922 1.00 82.56 112 SER A O 1
ATOM 926 N N . SER A 1 113 ? -2.579 1.943 -13.806 1.00 77.31 113 SER A N 1
ATOM 927 C CA . SER A 1 113 ? -1.582 0.885 -13.725 1.00 77.31 113 SER A CA 1
ATOM 928 C C . SER A 1 113 ? -2.224 -0.461 -14.067 1.00 77.31 113 SER A C 1
ATOM 930 O O . SER A 1 113 ? -3.109 -0.917 -13.343 1.00 77.31 113 SER A O 1
ATOM 932 N N . GLN A 1 114 ? -1.793 -1.054 -15.187 1.00 70.94 114 GLN A N 1
ATOM 933 C CA . GLN A 1 114 ? -2.149 -2.414 -15.611 1.00 70.94 114 GLN A CA 1
ATOM 934 C C . GLN A 1 114 ? -1.113 -3.418 -15.102 1.00 70.94 114 GLN A C 1
ATOM 936 O O . GLN A 1 114 ? 0.093 -3.053 -15.063 1.00 70.94 114 GLN A O 1
#